Protein AF-A0A0C2N1Z0-F1 (afdb_monomer_lite)

Structure (mmCIF, N/CA/C/O backbone):
data_AF-A0A0C2N1Z0-F1
#
_entry.id   AF-A0A0C2N1Z0-F1
#
loop_
_atom_site.group_PDB
_atom_site.id
_atom_site.type_symbol
_atom_site.label_atom_id
_atom_site.label_alt_id
_atom_site.label_comp_id
_atom_site.label_asym_id
_atom_site.label_entity_id
_atom_site.label_seq_id
_atom_site.pdbx_PDB_ins_code
_atom_site.Cartn_x
_atom_site.Cartn_y
_atom_site.Cartn_z
_atom_site.occupancy
_atom_site.B_iso_or_equiv
_atom_site.auth_seq_id
_atom_site.auth_comp_id
_atom_site.auth_asym_id
_atom_site.auth_atom_id
_atom_site.pdbx_PDB_model_num
ATOM 1 N N . MET A 1 1 ? 34.519 -57.134 24.696 1.00 42.38 1 MET A N 1
ATOM 2 C CA . MET A 1 1 ? 34.947 -55.973 25.503 1.00 42.38 1 MET A CA 1
ATOM 3 C C . MET A 1 1 ? 33.999 -54.829 25.193 1.00 42.38 1 MET A C 1
ATOM 5 O O . MET A 1 1 ? 33.887 -54.460 24.036 1.00 42.38 1 MET A O 1
ATOM 9 N N . LYS A 1 2 ? 33.218 -54.389 26.185 1.00 40.16 2 LYS A N 1
ATOM 10 C CA . LYS A 1 2 ? 32.304 -53.243 26.084 1.00 40.16 2 LYS A CA 1
ATOM 11 C C . LYS A 1 2 ? 33.028 -52.051 26.700 1.00 40.16 2 LYS A C 1
ATOM 13 O O . LYS A 1 2 ? 33.206 -52.032 27.916 1.00 40.16 2 LYS A O 1
ATOM 18 N N . GLU A 1 3 ? 33.475 -51.110 25.879 1.00 39.62 3 GLU A N 1
ATOM 19 C CA . GLU A 1 3 ? 34.015 -49.842 26.366 1.00 39.62 3 GLU A CA 1
ATOM 20 C C . GLU A 1 3 ? 32.860 -48.970 26.865 1.00 39.62 3 GLU A C 1
ATOM 22 O O . GLU A 1 3 ? 31.954 -48.602 26.120 1.00 39.62 3 GLU A O 1
ATOM 27 N N . LYS A 1 4 ? 32.867 -48.701 28.173 1.00 36.97 4 LYS A N 1
ATOM 28 C CA . LYS A 1 4 ? 32.058 -47.664 28.810 1.00 36.97 4 LYS A CA 1
ATOM 29 C C . LYS A 1 4 ? 32.840 -46.358 28.694 1.00 36.97 4 LYS A C 1
ATOM 31 O O . LYS A 1 4 ? 33.820 -46.188 29.414 1.00 36.97 4 LYS A O 1
ATOM 36 N N . SER A 1 5 ? 32.419 -45.443 27.826 1.00 40.19 5 SER A N 1
ATOM 37 C CA . SER A 1 5 ? 32.912 -44.065 27.865 1.00 40.19 5 SER A CA 1
ATOM 38 C C . SER A 1 5 ? 32.027 -43.240 28.802 1.00 40.19 5 SER A C 1
ATOM 40 O O . SER A 1 5 ? 30.880 -42.930 28.475 1.00 40.19 5 SER A O 1
ATOM 42 N N . ASN A 1 6 ? 32.565 -42.913 29.976 1.00 40.19 6 ASN A N 1
ATOM 43 C CA . ASN A 1 6 ? 32.031 -41.891 30.867 1.00 40.19 6 ASN A CA 1
ATOM 44 C C . ASN A 1 6 ? 32.313 -40.517 30.246 1.00 40.19 6 ASN A C 1
ATOM 46 O O . ASN A 1 6 ? 33.465 -40.093 30.213 1.00 40.19 6 ASN A O 1
ATOM 50 N N . TYR A 1 7 ? 31.276 -39.825 29.781 1.00 37.75 7 TYR A N 1
ATOM 51 C CA . TYR A 1 7 ? 31.354 -38.393 29.507 1.00 37.75 7 TYR A CA 1
ATOM 52 C C . TYR A 1 7 ? 30.461 -37.668 30.509 1.00 37.75 7 TYR A C 1
ATOM 54 O O . TYR A 1 7 ? 29.235 -37.745 30.446 1.00 37.75 7 TYR A O 1
ATOM 62 N N . GLU A 1 8 ? 31.107 -37.014 31.472 1.00 39.09 8 GLU A N 1
ATOM 63 C CA . GLU A 1 8 ? 30.485 -36.111 32.434 1.00 39.09 8 GLU A CA 1
ATOM 64 C C . GLU A 1 8 ? 29.878 -34.914 31.691 1.00 39.09 8 GLU A C 1
ATOM 66 O O . GLU A 1 8 ? 30.539 -34.231 30.906 1.00 39.09 8 GLU A O 1
ATOM 71 N N . HIS A 1 9 ? 28.588 -34.677 31.915 1.00 36.38 9 HIS A N 1
ATOM 72 C CA . HIS A 1 9 ? 27.876 -33.534 31.361 1.00 36.38 9 HIS A CA 1
ATOM 73 C C . HIS A 1 9 ? 28.211 -32.302 32.213 1.00 36.38 9 HIS A C 1
ATOM 75 O O . HIS A 1 9 ? 27.648 -32.102 33.289 1.00 36.38 9 HIS A O 1
ATOM 81 N N . ASN A 1 10 ? 29.165 -31.490 31.755 1.00 37.59 10 ASN A N 1
ATOM 82 C CA . ASN A 1 10 ? 29.485 -30.211 32.384 1.00 37.59 10 ASN A CA 1
ATOM 83 C C . ASN A 1 10 ? 28.329 -29.221 32.170 1.00 37.59 10 ASN A C 1
ATOM 85 O O . ASN A 1 10 ? 28.223 -28.583 31.122 1.00 37.59 10 ASN A O 1
ATOM 89 N N . ASN A 1 11 ? 27.468 -29.087 33.181 1.00 33.38 11 ASN A N 1
ATOM 90 C CA . ASN A 1 11 ? 26.485 -28.011 33.284 1.00 33.38 11 ASN A CA 1
ATOM 91 C C . ASN A 1 11 ? 27.213 -26.676 33.493 1.00 33.38 11 ASN A C 1
ATOM 93 O O . ASN A 1 11 ? 27.561 -26.308 34.616 1.00 33.38 11 ASN A O 1
ATOM 97 N N . PHE A 1 12 ? 27.425 -25.927 32.412 1.00 33.94 12 PHE A N 1
ATOM 98 C CA . PHE A 1 12 ? 27.793 -24.518 32.505 1.00 33.94 12 PHE A CA 1
ATOM 99 C C . PHE A 1 12 ? 26.585 -23.708 32.994 1.00 33.94 12 PHE A C 1
ATOM 101 O O . PHE A 1 12 ? 25.788 -23.196 32.209 1.00 33.94 12 PHE A O 1
ATOM 108 N N . ASN A 1 13 ? 26.474 -23.577 34.318 1.00 34.09 13 ASN A N 1
ATOM 109 C CA . ASN A 1 13 ? 25.674 -22.546 34.973 1.00 34.09 13 ASN A CA 1
ATOM 110 C C . ASN A 1 13 ? 26.283 -21.171 34.665 1.00 34.09 13 ASN A C 1
ATOM 112 O O . ASN A 1 13 ? 27.089 -20.639 35.427 1.00 34.09 13 ASN A O 1
ATOM 116 N N . ASN A 1 14 ? 25.884 -20.578 33.541 1.00 33.50 14 ASN A N 1
ATOM 117 C CA . ASN A 1 14 ? 26.067 -19.151 33.318 1.00 33.50 14 ASN A CA 1
ATOM 118 C C . ASN A 1 14 ? 24.997 -18.397 34.112 1.00 33.50 14 ASN A C 1
ATOM 120 O O . ASN A 1 14 ? 23.926 -18.081 33.596 1.00 33.50 14 ASN A O 1
ATOM 124 N N . ASN A 1 15 ? 25.315 -18.085 35.370 1.00 36.56 15 ASN A N 1
ATOM 125 C CA . ASN A 1 15 ? 24.652 -17.019 36.114 1.00 36.56 15 ASN A CA 1
ATOM 126 C C . ASN A 1 15 ? 24.936 -15.692 35.399 1.00 36.56 15 ASN A C 1
ATOM 128 O O . ASN A 1 15 ? 25.886 -14.982 35.721 1.00 36.56 15 ASN A O 1
ATOM 132 N N . LYS A 1 16 ? 24.116 -15.352 34.402 1.00 38.78 16 LYS A N 1
ATOM 133 C CA . LYS A 1 16 ? 23.964 -13.959 33.996 1.00 38.78 16 LYS A CA 1
ATOM 134 C C . LYS A 1 16 ? 23.096 -13.297 35.050 1.00 38.78 16 LYS A C 1
ATOM 136 O O . LYS A 1 16 ? 21.875 -13.404 35.020 1.00 38.78 16 LYS A O 1
ATOM 141 N N . THR A 1 17 ? 23.763 -12.644 35.993 1.00 33.84 17 THR A N 1
ATOM 142 C CA . THR A 1 17 ? 23.189 -11.582 36.809 1.00 33.84 17 THR A CA 1
ATOM 143 C C . THR A 1 17 ? 22.544 -10.590 35.847 1.00 33.84 17 THR A C 1
ATOM 145 O O . THR A 1 17 ? 23.234 -9.841 35.155 1.00 33.84 17 THR A O 1
ATOM 148 N N . TYR A 1 18 ? 21.221 -10.660 35.718 1.00 36.22 18 TYR A N 1
ATOM 149 C CA . TYR A 1 18 ? 20.452 -9.595 35.106 1.00 36.22 18 TYR A CA 1
ATOM 150 C C . TYR A 1 18 ? 20.628 -8.401 36.034 1.00 36.22 18 TYR A C 1
ATOM 152 O O . TYR A 1 18 ? 20.061 -8.376 37.123 1.00 36.22 18 TYR A O 1
ATOM 160 N N . ASN A 1 19 ? 21.483 -7.459 35.641 1.00 35.47 19 ASN A N 1
ATOM 161 C CA . ASN A 1 19 ? 21.429 -6.129 36.217 1.00 35.47 19 ASN A CA 1
ATOM 162 C C . ASN A 1 19 ? 20.004 -5.630 35.973 1.00 35.47 19 ASN A C 1
ATOM 164 O O . ASN A 1 19 ? 19.602 -5.417 34.826 1.00 35.47 19 ASN A O 1
ATOM 168 N N . GLU A 1 20 ? 19.240 -5.523 37.057 1.00 45.19 20 GLU A N 1
ATOM 169 C CA . GLU A 1 20 ? 18.053 -4.689 37.137 1.00 45.19 20 GLU A CA 1
ATOM 170 C C . GLU A 1 20 ? 18.494 -3.248 36.867 1.00 45.19 20 GLU A C 1
ATOM 172 O O . GLU A 1 20 ? 18.741 -2.464 37.780 1.00 45.19 20 GLU A O 1
ATOM 177 N N . ASP A 1 21 ? 18.624 -2.899 35.588 1.00 41.66 21 ASP A N 1
ATOM 178 C CA . ASP A 1 21 ? 18.490 -1.513 35.180 1.00 41.66 21 ASP A CA 1
ATOM 179 C C . ASP A 1 21 ? 17.030 -1.145 35.434 1.00 41.66 21 ASP A C 1
ATOM 181 O O . ASP A 1 21 ? 16.108 -1.510 34.698 1.00 41.66 21 ASP A O 1
ATOM 185 N N . THR A 1 22 ? 16.849 -0.449 36.546 1.00 47.69 22 THR A N 1
ATOM 186 C CA . THR A 1 22 ? 15.661 0.250 37.018 1.00 47.69 22 THR A CA 1
ATOM 187 C C . THR A 1 22 ? 15.097 1.185 35.940 1.00 47.69 22 THR A C 1
ATOM 189 O O . THR A 1 22 ? 15.255 2.401 35.965 1.00 47.69 22 THR A O 1
ATOM 192 N N . ARG A 1 23 ? 14.385 0.600 34.972 1.00 41.47 23 ARG A N 1
ATOM 193 C CA . ARG A 1 23 ? 13.321 1.248 34.181 1.00 41.47 23 ARG A CA 1
ATOM 194 C C . ARG A 1 23 ? 11.928 0.911 34.718 1.00 41.47 23 ARG A C 1
ATOM 196 O O . ARG A 1 23 ? 10.925 1.056 34.024 1.00 41.47 23 ARG A O 1
ATOM 203 N N . THR A 1 24 ? 11.858 0.445 35.953 1.00 48.84 24 THR A N 1
ATOM 204 C CA . THR A 1 24 ? 10.645 0.426 36.760 1.00 48.84 24 THR A CA 1
ATOM 205 C C . THR A 1 24 ? 10.292 1.866 37.142 1.00 48.84 24 THR A C 1
ATOM 207 O O . THR A 1 24 ? 11.182 2.641 37.481 1.00 48.84 24 THR A O 1
ATOM 210 N N . ASN A 1 25 ? 8.999 2.204 37.091 1.00 50.97 25 ASN A N 1
ATOM 211 C CA . ASN A 1 25 ? 8.373 3.453 37.574 1.00 50.97 25 ASN A CA 1
ATOM 212 C C . ASN A 1 25 ? 8.029 4.526 36.519 1.00 50.97 25 ASN A C 1
ATOM 214 O O . ASN A 1 25 ? 8.282 5.702 36.746 1.00 50.97 25 ASN A O 1
ATOM 218 N N . ASN A 1 26 ? 7.416 4.132 35.390 1.00 49.47 26 ASN A N 1
ATOM 219 C CA . ASN A 1 26 ? 6.478 4.993 34.626 1.00 49.47 26 ASN A CA 1
ATOM 220 C C . ASN A 1 26 ? 5.492 4.215 33.712 1.00 49.47 26 ASN A C 1
ATOM 222 O O . ASN A 1 26 ? 4.595 4.819 33.133 1.00 49.47 26 ASN A O 1
ATOM 226 N N . ILE A 1 27 ? 5.619 2.884 33.575 1.00 56.88 27 ILE A N 1
ATOM 227 C CA . ILE A 1 27 ? 4.701 2.028 32.784 1.00 56.88 27 ILE A CA 1
ATOM 228 C C . ILE A 1 27 ? 3.404 1.691 33.561 1.00 56.88 27 ILE A C 1
ATOM 230 O O . ILE A 1 27 ? 2.456 1.156 32.995 1.00 56.88 27 ILE A O 1
ATOM 234 N N . GLU A 1 28 ? 3.321 2.030 34.850 1.00 60.28 28 GLU A N 1
ATOM 235 C CA . GLU A 1 28 ? 2.324 1.490 35.793 1.00 60.28 28 GLU A CA 1
ATOM 236 C C . GLU A 1 28 ? 0.861 1.932 35.579 1.00 60.28 28 GLU A C 1
ATOM 238 O O . GLU A 1 28 ? -0.008 1.433 36.282 1.00 60.28 28 GLU A O 1
ATOM 243 N N . ASN A 1 29 ? 0.545 2.778 34.588 1.00 77.62 29 ASN A N 1
ATOM 244 C CA . ASN A 1 29 ? -0.826 3.269 34.361 1.00 77.62 29 ASN A CA 1
ATOM 245 C C . ASN A 1 29 ? -1.345 3.110 32.914 1.00 77.62 29 ASN A C 1
ATOM 247 O O . ASN A 1 29 ? -2.196 3.889 32.492 1.00 77.62 29 ASN A O 1
ATOM 251 N N . LEU A 1 30 ? -0.852 2.144 32.127 1.00 86.75 30 LEU A N 1
ATOM 252 C CA . LEU A 1 30 ? -1.460 1.845 30.820 1.00 86.75 30 LEU A CA 1
ATOM 253 C C . LEU A 1 30 ? -2.737 1.020 30.994 1.00 86.75 30 LEU A C 1
ATOM 255 O O . LEU A 1 30 ? -2.721 -0.042 31.618 1.00 86.75 30 LEU A O 1
ATOM 259 N N . THR A 1 31 ? -3.835 1.482 30.399 1.00 91.44 31 THR A N 1
ATOM 260 C CA . THR A 1 31 ? -5.063 0.687 30.319 1.00 91.44 31 THR A CA 1
ATOM 261 C C . THR A 1 31 ? -4.897 -0.458 29.319 1.00 91.44 31 THR A C 1
ATOM 263 O O . THR A 1 31 ? -4.025 -0.434 28.447 1.00 91.44 31 THR A O 1
ATOM 266 N N . GLU A 1 32 ? -5.764 -1.469 29.394 1.00 90.50 32 GLU A N 1
ATOM 267 C CA . GLU A 1 32 ? -5.794 -2.539 28.389 1.00 90.50 32 GLU A CA 1
ATOM 268 C C . GLU A 1 32 ? -6.030 -1.982 26.973 1.00 90.50 32 GLU A C 1
ATOM 270 O O . GLU A 1 32 ? -5.436 -2.460 26.005 1.00 90.50 32 GLU A O 1
ATOM 275 N N . GLU A 1 33 ? -6.817 -0.908 26.858 1.00 90.31 33 GLU A N 1
ATOM 276 C CA . GLU A 1 33 ? -7.030 -0.197 25.599 1.00 90.31 33 GLU A CA 1
ATOM 277 C C . GLU A 1 33 ? -5.752 0.469 25.078 1.00 90.31 33 GLU A C 1
ATOM 279 O O . GLU A 1 33 ? -5.478 0.392 23.878 1.00 90.31 33 GLU A O 1
ATOM 284 N N . ASP A 1 34 ? -4.945 1.076 25.953 1.00 93.94 34 ASP A N 1
ATOM 285 C CA . ASP A 1 34 ? -3.670 1.678 25.553 1.00 93.94 34 ASP A CA 1
ATOM 286 C C . ASP A 1 34 ? -2.704 0.613 25.033 1.00 93.94 34 ASP A C 1
ATOM 288 O O . ASP A 1 34 ? -2.081 0.792 23.986 1.00 93.94 34 ASP A O 1
ATOM 292 N N . ILE A 1 35 ? -2.616 -0.530 25.720 1.00 94.19 35 ILE A N 1
ATOM 293 C CA . ILE A 1 35 ? -1.786 -1.665 25.295 1.00 94.19 35 ILE A CA 1
ATOM 294 C C . ILE A 1 35 ? -2.236 -2.166 23.922 1.00 94.19 35 ILE A C 1
ATOM 296 O O . ILE A 1 35 ? -1.415 -2.446 23.045 1.00 94.19 35 ILE A O 1
ATOM 300 N N . GLU A 1 36 ? -3.543 -2.277 23.709 1.00 94.25 36 GLU A N 1
ATOM 301 C CA . GLU A 1 36 ? -4.097 -2.738 22.446 1.00 94.25 36 GLU A CA 1
ATOM 302 C C . GLU A 1 36 ? -3.868 -1.734 21.305 1.00 94.25 36 GLU A C 1
ATOM 304 O O . GLU A 1 36 ? -3.528 -2.126 20.184 1.00 94.25 36 GLU A O 1
ATOM 309 N N . LEU A 1 37 ? -3.996 -0.435 21.584 1.00 95.88 37 LEU A N 1
ATOM 310 C CA . LEU A 1 37 ? -3.704 0.626 20.626 1.00 95.88 37 LEU A CA 1
ATOM 311 C C . LEU A 1 37 ? -2.215 0.661 20.267 1.00 95.88 37 LEU A C 1
ATOM 313 O O . LEU A 1 37 ? -1.880 0.760 19.087 1.00 95.88 37 LEU A O 1
ATOM 317 N N . LEU A 1 38 ? -1.326 0.514 21.251 1.00 97.12 38 LEU A N 1
ATOM 318 C CA . LEU A 1 38 ? 0.118 0.422 21.031 1.00 97.12 38 LEU A CA 1
ATOM 319 C C . LEU A 1 38 ? 0.483 -0.779 20.156 1.00 97.12 38 LEU A C 1
ATOM 321 O O . LEU A 1 38 ? 1.310 -0.646 19.256 1.00 97.12 38 LEU A O 1
ATOM 325 N N . ARG A 1 39 ? -0.170 -1.931 20.352 1.00 96.69 39 ARG A N 1
ATOM 326 C CA . ARG A 1 39 ? 0.006 -3.101 19.475 1.00 96.69 39 ARG A CA 1
ATOM 327 C C . ARG A 1 39 ? -0.411 -2.804 18.037 1.00 96.69 39 ARG A C 1
ATOM 329 O O . ARG A 1 39 ? 0.328 -3.133 17.115 1.00 96.69 39 ARG A O 1
ATOM 336 N N . LEU A 1 40 ? -1.560 -2.156 17.827 1.00 97.81 40 LEU A N 1
ATOM 337 C CA . LEU A 1 40 ? -1.990 -1.758 16.481 1.00 97.81 40 LEU A CA 1
ATOM 338 C C . LEU A 1 40 ? -1.013 -0.770 15.835 1.00 97.81 40 LEU A C 1
ATOM 340 O O . LEU A 1 40 ? -0.717 -0.901 14.650 1.00 97.81 40 LEU A O 1
ATOM 344 N N . LEU A 1 41 ? -0.480 0.179 16.607 1.00 98.31 41 LEU A N 1
ATOM 345 C CA . LEU A 1 41 ? 0.531 1.124 16.130 1.00 98.31 41 LEU A CA 1
ATOM 346 C C . LEU A 1 41 ? 1.846 0.430 15.759 1.00 98.31 41 LEU A C 1
ATOM 348 O O . LEU A 1 41 ? 2.463 0.799 14.762 1.00 98.31 41 LEU A O 1
ATOM 352 N N . ASP A 1 42 ? 2.266 -0.588 16.506 1.00 98.19 42 ASP A N 1
ATOM 353 C CA . ASP A 1 42 ? 3.475 -1.349 16.189 1.00 98.19 42 ASP A CA 1
ATOM 354 C C . ASP A 1 42 ? 3.329 -2.142 14.876 1.00 98.19 42 ASP A C 1
ATOM 356 O O . ASP A 1 42 ? 4.213 -2.104 14.015 1.00 98.19 42 ASP A O 1
ATOM 360 N N . ILE A 1 43 ? 2.162 -2.760 14.657 1.00 98.31 43 ILE A N 1
ATOM 361 C CA . ILE A 1 43 ? 1.819 -3.415 13.384 1.00 98.31 43 ILE A CA 1
ATOM 362 C C . ILE A 1 43 ? 1.750 -2.374 12.254 1.00 98.31 43 ILE A C 1
ATOM 364 O O . ILE A 1 43 ? 2.288 -2.604 11.169 1.00 98.31 43 ILE A O 1
ATOM 368 N N . GLN A 1 44 ? 1.142 -1.207 12.498 1.00 98.25 44 GLN A N 1
ATOM 369 C CA . GLN A 1 44 ? 1.066 -0.126 11.511 1.00 98.25 44 GLN A CA 1
ATOM 370 C C . GLN A 1 44 ? 2.459 0.362 11.105 1.00 98.25 44 GLN A C 1
ATOM 372 O O . GLN A 1 44 ? 2.721 0.537 9.916 1.00 98.25 44 GLN A O 1
ATOM 377 N N . LYS A 1 45 ? 3.364 0.526 12.073 1.00 98.44 45 LYS A N 1
ATOM 378 C CA . LYS A 1 45 ? 4.767 0.868 11.832 1.00 98.44 45 LYS A CA 1
ATOM 379 C C . LYS A 1 45 ? 5.439 -0.182 10.947 1.00 98.44 45 LYS A C 1
ATOM 381 O O . LYS A 1 45 ? 6.086 0.183 9.973 1.00 98.44 45 LYS A O 1
ATOM 386 N N . CYS A 1 46 ? 5.247 -1.473 11.228 1.00 98.31 46 CYS A N 1
ATOM 387 C CA . CYS A 1 46 ? 5.774 -2.548 10.382 1.00 98.31 46 CYS A CA 1
ATOM 388 C C . CYS A 1 46 ? 5.249 -2.451 8.936 1.00 98.31 46 CYS A C 1
ATOM 390 O O . CYS A 1 46 ? 6.035 -2.492 7.989 1.00 98.31 46 CYS A O 1
ATOM 392 N N . ALA A 1 47 ? 3.942 -2.234 8.754 1.00 98.25 47 ALA A N 1
ATOM 393 C CA . ALA A 1 47 ? 3.347 -2.045 7.431 1.00 98.25 47 ALA A CA 1
ATOM 394 C C . ALA A 1 47 ? 3.938 -0.831 6.694 1.00 98.25 47 ALA A C 1
ATOM 396 O O . ALA A 1 47 ? 4.243 -0.919 5.503 1.00 98.25 47 ALA A O 1
ATOM 397 N N . GLN A 1 48 ? 4.149 0.285 7.393 1.00 98.50 48 GLN A N 1
ATOM 398 C CA . GLN A 1 48 ? 4.777 1.484 6.833 1.00 98.50 48 GLN A CA 1
ATOM 399 C C . GLN A 1 48 ? 6.231 1.225 6.427 1.00 98.50 48 GLN A C 1
ATOM 401 O O . GLN A 1 48 ? 6.639 1.629 5.343 1.00 98.50 48 GLN A O 1
ATOM 406 N N . THR A 1 49 ? 6.997 0.487 7.234 1.00 98.69 49 THR A N 1
ATOM 407 C CA . THR A 1 49 ? 8.355 0.059 6.872 1.00 98.69 49 THR A CA 1
ATOM 408 C C . THR A 1 49 ? 8.361 -0.781 5.592 1.00 98.69 49 THR A C 1
ATOM 410 O O . THR A 1 49 ? 9.178 -0.530 4.710 1.00 98.69 49 THR A O 1
ATOM 413 N N . ILE A 1 50 ? 7.425 -1.726 5.438 1.00 98.56 50 ILE A N 1
ATOM 414 C CA . ILE A 1 50 ? 7.274 -2.505 4.196 1.00 98.56 50 ILE A CA 1
ATOM 415 C C . ILE A 1 50 ? 6.969 -1.584 3.004 1.00 98.56 50 ILE A C 1
ATOM 417 O O . ILE A 1 50 ? 7.542 -1.777 1.934 1.00 98.56 50 ILE A O 1
ATOM 421 N N . SER A 1 51 ? 6.113 -0.571 3.185 1.00 98.12 51 SER A N 1
ATOM 422 C CA . SER A 1 51 ? 5.812 0.410 2.130 1.00 98.12 51 SER A CA 1
ATOM 423 C C . SER A 1 51 ? 7.056 1.189 1.705 1.00 98.12 51 SER A C 1
ATOM 425 O O . SER A 1 51 ? 7.288 1.349 0.516 1.00 98.12 51 SER A O 1
ATOM 427 N N . ILE A 1 52 ? 7.896 1.610 2.654 1.00 98.62 52 ILE A N 1
ATOM 428 C CA . ILE A 1 52 ? 9.148 2.315 2.345 1.00 98.62 52 ILE A CA 1
ATOM 429 C C . ILE A 1 52 ? 10.080 1.425 1.512 1.00 98.62 52 ILE A C 1
ATOM 431 O O . ILE A 1 52 ? 10.668 1.886 0.537 1.00 98.62 52 ILE A O 1
ATOM 435 N N . TYR A 1 53 ? 10.197 0.136 1.847 1.00 98.50 53 TYR A N 1
ATOM 436 C CA . TYR A 1 53 ? 10.965 -0.804 1.025 1.00 98.50 53 TYR A CA 1
ATOM 437 C C . TYR A 1 53 ? 10.361 -0.994 -0.371 1.00 98.50 53 TYR A C 1
ATOM 439 O O . TYR A 1 53 ? 11.109 -1.113 -1.342 1.00 98.50 53 TYR A O 1
ATOM 447 N N . ALA A 1 54 ? 9.031 -0.995 -0.489 1.00 98.00 54 ALA A N 1
ATOM 448 C CA . ALA A 1 54 ? 8.359 -1.019 -1.783 1.00 98.00 54 ALA A CA 1
ATOM 449 C C . ALA A 1 54 ? 8.735 0.208 -2.632 1.00 98.00 54 ALA A C 1
ATOM 451 O O . ALA A 1 54 ? 9.100 0.052 -3.797 1.00 98.00 54 ALA A O 1
ATOM 452 N N . ASP A 1 55 ? 8.727 1.404 -2.042 1.00 97.56 55 ASP A N 1
ATOM 453 C CA . ASP A 1 55 ? 9.080 2.649 -2.734 1.00 97.56 55 ASP A CA 1
ATOM 454 C C . ASP A 1 55 ? 10.555 2.660 -3.170 1.00 97.56 55 ASP A C 1
ATOM 456 O O . ASP A 1 55 ? 10.881 3.069 -4.285 1.00 97.56 55 ASP A O 1
ATOM 460 N N . ILE A 1 56 ? 11.459 2.134 -2.334 1.00 98.44 56 ILE A N 1
ATOM 461 C CA . ILE A 1 56 ? 12.879 1.971 -2.686 1.00 98.44 56 ILE A CA 1
ATOM 462 C C . ILE A 1 56 ? 13.040 1.050 -3.905 1.00 98.44 56 ILE A C 1
ATOM 464 O O . ILE A 1 56 ? 13.828 1.350 -4.800 1.00 98.44 56 ILE A O 1
ATOM 468 N N . LEU A 1 57 ? 12.290 -0.052 -3.981 1.00 97.94 57 LEU A N 1
ATOM 469 C CA . LEU A 1 57 ? 12.330 -0.955 -5.135 1.00 97.94 57 LEU A CA 1
ATOM 470 C C . LEU A 1 57 ? 11.764 -0.303 -6.406 1.00 97.94 57 LEU A C 1
ATOM 472 O O . LEU A 1 57 ? 12.341 -0.470 -7.478 1.00 97.94 57 LEU A O 1
ATOM 476 N N . ALA A 1 58 ? 10.689 0.485 -6.304 1.00 97.00 58 ALA A N 1
ATOM 477 C CA . ALA A 1 58 ? 10.173 1.258 -7.440 1.00 97.00 58 ALA A CA 1
ATOM 478 C C . ALA A 1 58 ? 11.206 2.284 -7.940 1.00 97.00 58 ALA A C 1
ATOM 480 O O . ALA A 1 58 ? 11.417 2.451 -9.145 1.00 97.00 58 ALA A O 1
ATOM 481 N N . TYR A 1 59 ? 11.921 2.925 -7.014 1.00 97.31 59 TYR A N 1
ATOM 482 C CA . TYR A 1 59 ? 13.022 3.821 -7.350 1.00 97.31 59 TYR A CA 1
ATOM 483 C C . TYR A 1 59 ? 14.173 3.090 -8.062 1.00 97.31 59 TYR A C 1
ATOM 485 O O . TYR A 1 59 ? 14.646 3.565 -9.094 1.00 97.31 59 TYR A O 1
ATOM 493 N N . ILE A 1 60 ? 14.581 1.910 -7.581 1.00 96.88 60 ILE A N 1
ATOM 494 C CA . ILE A 1 60 ? 15.600 1.077 -8.246 1.00 96.88 60 ILE A CA 1
ATOM 495 C C . ILE A 1 60 ? 15.149 0.696 -9.659 1.00 96.88 60 ILE A C 1
ATOM 497 O O . ILE A 1 60 ? 15.908 0.877 -10.606 1.00 96.88 60 ILE A O 1
ATOM 501 N N . SER A 1 61 ? 13.896 0.261 -9.822 1.00 95.75 61 SER A N 1
ATOM 502 C CA . SER A 1 61 ? 13.307 -0.021 -11.137 1.00 95.75 61 SER A CA 1
ATOM 503 C C . SER A 1 61 ? 13.414 1.164 -12.095 1.00 95.75 61 SER A C 1
ATOM 505 O O . SER A 1 61 ? 13.757 1.001 -13.266 1.00 95.75 61 SER A O 1
ATOM 507 N N . THR A 1 62 ? 13.194 2.378 -11.590 1.00 95.69 62 THR A N 1
ATOM 508 C CA . THR A 1 62 ? 13.344 3.604 -12.379 1.00 95.69 62 THR A CA 1
ATOM 509 C C . THR A 1 62 ? 14.794 3.811 -12.825 1.00 95.69 62 THR A C 1
ATOM 511 O O . THR A 1 62 ? 15.034 4.122 -13.993 1.00 95.69 62 THR A O 1
ATOM 514 N N . LEU A 1 63 ? 15.769 3.616 -11.930 1.00 95.12 63 LEU A N 1
ATOM 515 C CA . LEU A 1 63 ? 17.194 3.731 -12.262 1.00 95.12 63 LEU A CA 1
ATOM 516 C C . LEU A 1 63 ? 17.617 2.699 -13.315 1.00 95.12 63 LEU A C 1
ATOM 518 O O . LEU A 1 63 ? 18.235 3.059 -14.318 1.00 95.12 63 LEU A O 1
ATOM 522 N N . GLU A 1 64 ? 17.224 1.440 -13.127 1.00 93.50 64 GLU A N 1
ATOM 523 C CA . GLU A 1 64 ? 17.479 0.362 -14.087 1.00 93.50 64 GLU A CA 1
ATOM 524 C C . GLU A 1 64 ? 16.792 0.636 -15.432 1.00 93.50 64 GLU A C 1
ATOM 526 O O . GLU A 1 64 ? 17.352 0.373 -16.494 1.00 93.50 64 GLU A O 1
ATOM 531 N N . GLY A 1 65 ? 15.604 1.243 -15.415 1.00 92.81 65 GLY A N 1
ATOM 532 C CA . GLY A 1 65 ? 14.882 1.634 -16.620 1.00 92.81 65 GLY A CA 1
ATOM 533 C C . GLY A 1 65 ? 15.586 2.736 -17.408 1.00 92.81 65 GLY A C 1
ATOM 534 O O . GLY A 1 65 ? 15.621 2.701 -18.641 1.00 92.81 65 GLY A O 1
ATOM 535 N N . ILE A 1 66 ? 16.196 3.694 -16.710 1.00 92.44 66 ILE A N 1
ATOM 536 C CA . ILE A 1 66 ? 17.045 4.725 -17.317 1.00 92.44 66 ILE A CA 1
ATOM 537 C C . ILE A 1 66 ? 18.280 4.082 -17.965 1.00 92.44 66 ILE A C 1
ATOM 539 O O . ILE A 1 66 ? 18.615 4.402 -19.110 1.00 92.44 66 ILE A O 1
ATOM 543 N N . GLU A 1 67 ? 18.943 3.154 -17.272 1.00 90.25 67 GLU A N 1
ATOM 544 C CA . GLU A 1 67 ? 20.104 2.435 -17.804 1.00 90.25 67 GLU A CA 1
ATOM 545 C C . GLU A 1 67 ? 19.748 1.598 -19.040 1.00 90.25 67 GLU A C 1
ATOM 547 O O . GLU A 1 67 ? 20.434 1.681 -20.066 1.00 90.25 67 GLU A O 1
ATOM 552 N N . LEU A 1 68 ? 18.618 0.886 -18.989 1.00 90.19 68 LEU A N 1
ATOM 553 C CA . LEU A 1 68 ? 18.057 0.145 -20.114 1.00 90.19 68 LEU A CA 1
ATOM 554 C C . LEU A 1 68 ? 17.885 1.044 -21.345 1.00 90.19 68 LEU A C 1
ATOM 556 O O . LEU A 1 68 ? 18.253 0.650 -22.452 1.00 90.19 68 LEU A O 1
ATOM 560 N N . ILE A 1 69 ? 17.377 2.269 -21.179 1.00 90.12 69 ILE A N 1
ATOM 561 C CA . ILE A 1 69 ? 17.234 3.223 -22.289 1.00 90.12 69 ILE A CA 1
ATOM 562 C C . ILE A 1 69 ? 18.601 3.648 -22.835 1.00 90.12 69 ILE A C 1
ATOM 564 O O . ILE A 1 69 ? 18.805 3.593 -24.050 1.00 90.12 69 ILE A O 1
ATOM 568 N N . TYR A 1 70 ? 19.541 4.051 -21.974 1.00 90.00 70 TYR A N 1
ATOM 569 C CA . TYR A 1 70 ? 20.869 4.491 -22.416 1.00 90.00 70 TYR A CA 1
ATOM 570 C C . TYR A 1 70 ? 21.644 3.394 -23.148 1.00 90.00 70 TYR A C 1
ATOM 572 O O . TYR A 1 70 ? 22.376 3.690 -24.096 1.00 90.00 70 TYR A O 1
ATOM 580 N N . SER A 1 71 ? 21.468 2.135 -22.747 1.00 86.81 71 SER A N 1
ATOM 581 C CA . SER A 1 71 ? 22.148 0.988 -23.354 1.00 86.81 71 SER A CA 1
ATOM 582 C C . SER A 1 71 ? 21.876 0.838 -24.852 1.00 86.81 71 SER A C 1
ATOM 584 O O . SER A 1 71 ? 22.757 0.419 -25.599 1.00 86.81 71 SER A O 1
ATOM 586 N N . LYS A 1 72 ? 20.697 1.268 -25.325 1.00 86.44 72 LYS A N 1
ATOM 587 C CA . LYS A 1 72 ? 20.291 1.184 -26.738 1.00 86.44 72 LYS A CA 1
ATOM 588 C C . LYS A 1 72 ? 21.183 2.002 -27.671 1.00 86.44 72 LYS A C 1
ATOM 590 O O . LYS A 1 72 ? 21.179 1.765 -28.876 1.00 86.44 72 LYS A O 1
ATOM 595 N N . TYR A 1 73 ? 21.936 2.955 -27.124 1.00 87.38 73 TYR A N 1
ATOM 596 C CA . TYR A 1 73 ? 22.790 3.874 -27.873 1.00 87.38 73 TYR A CA 1
ATOM 597 C C . TYR A 1 73 ? 24.290 3.610 -27.679 1.00 87.38 73 TYR A C 1
ATOM 599 O O . TYR A 1 73 ? 25.107 4.264 -28.327 1.00 87.38 73 TYR A O 1
ATOM 607 N N . ARG A 1 74 ? 24.674 2.656 -26.820 1.00 84.12 74 ARG A N 1
ATOM 608 C CA . ARG A 1 74 ? 26.080 2.291 -26.586 1.00 84.12 74 ARG A CA 1
ATOM 609 C C . ARG A 1 74 ? 26.441 1.053 -27.407 1.00 84.12 74 ARG A C 1
ATOM 611 O O . ARG A 1 74 ? 25.716 0.064 -27.401 1.00 84.12 74 ARG A O 1
ATOM 618 N N . LYS A 1 75 ? 27.547 1.119 -28.153 1.00 73.06 75 LYS A N 1
ATOM 619 C CA . LYS A 1 75 ? 27.965 0.062 -29.101 1.00 73.06 75 LYS A CA 1
ATOM 620 C C . LYS A 1 75 ? 28.818 -1.038 -28.455 1.00 73.06 75 LYS A C 1
ATOM 622 O O . LYS A 1 75 ? 29.052 -2.064 -29.080 1.00 73.06 75 LYS A O 1
ATOM 627 N N . ASP A 1 76 ? 29.276 -0.806 -27.234 1.00 72.81 76 ASP A N 1
ATOM 628 C CA . ASP A 1 76 ? 30.259 -1.581 -26.474 1.00 72.81 76 ASP A CA 1
ATOM 629 C C . ASP A 1 76 ? 29.657 -2.337 -25.275 1.00 72.81 76 ASP A C 1
ATOM 631 O O . ASP A 1 76 ? 30.371 -3.028 -24.551 1.00 72.81 76 ASP A O 1
ATOM 635 N N . LEU A 1 77 ? 28.342 -2.235 -25.059 1.00 72.50 77 LEU A N 1
ATOM 636 C CA . LEU A 1 77 ? 27.662 -2.869 -23.931 1.00 72.50 77 LEU A CA 1
ATOM 637 C C . LEU A 1 77 ? 27.257 -4.309 -24.244 1.00 72.50 77 LEU A C 1
ATOM 639 O O . LEU A 1 77 ? 26.542 -4.579 -25.212 1.00 72.50 77 LEU A O 1
ATOM 643 N N . ASN A 1 78 ? 27.664 -5.228 -23.367 1.00 73.50 78 ASN A N 1
ATOM 644 C CA . ASN A 1 78 ? 27.136 -6.583 -23.377 1.00 73.50 78 ASN A CA 1
ATOM 645 C C . ASN A 1 78 ? 25.676 -6.561 -22.898 1.00 73.50 78 ASN A C 1
ATOM 647 O O . ASN A 1 78 ? 25.405 -6.239 -21.741 1.00 73.50 78 ASN A O 1
ATOM 651 N N . LYS A 1 79 ? 24.745 -6.915 -23.791 1.00 69.94 79 LYS A N 1
ATOM 652 C CA . LYS A 1 79 ? 23.304 -6.955 -23.501 1.00 69.94 79 LYS A CA 1
ATOM 653 C C . LYS A 1 79 ? 22.942 -7.972 -22.417 1.00 69.94 79 LYS A C 1
ATOM 655 O O . LYS A 1 79 ? 21.931 -7.782 -21.752 1.00 69.94 79 LYS A O 1
ATOM 660 N N . ASP A 1 80 ? 23.776 -8.987 -22.202 1.00 70.69 80 ASP A N 1
ATOM 661 C CA . ASP A 1 80 ? 23.538 -10.019 -21.186 1.00 70.69 80 ASP A CA 1
ATOM 662 C C . ASP A 1 80 ? 23.753 -9.510 -19.749 1.00 70.69 80 ASP A C 1
ATOM 664 O O . ASP A 1 80 ? 23.275 -10.125 -18.801 1.00 70.69 80 ASP A O 1
ATOM 668 N N . ASN A 1 81 ? 24.433 -8.369 -19.577 1.00 76.31 81 ASN A N 1
ATOM 669 C CA . ASN A 1 81 ? 24.684 -7.752 -18.269 1.00 76.31 81 ASN A CA 1
ATOM 670 C C . ASN A 1 81 ? 23.693 -6.630 -17.930 1.00 76.31 81 ASN A C 1
ATOM 672 O O . ASN A 1 81 ? 23.889 -5.915 -16.948 1.00 76.31 81 ASN A O 1
ATOM 676 N N . LEU A 1 82 ? 22.669 -6.423 -18.759 1.00 81.50 82 LEU A N 1
ATOM 677 C CA . LEU A 1 82 ? 21.743 -5.318 -18.578 1.00 81.50 82 LEU A CA 1
ATOM 678 C C . LEU A 1 82 ? 20.738 -5.628 -17.457 1.00 81.50 82 LEU A C 1
ATOM 680 O O . LEU A 1 82 ? 20.128 -6.702 -17.484 1.00 81.50 82 LEU A O 1
ATOM 684 N N . PRO A 1 83 ? 20.531 -4.720 -16.485 1.00 82.62 83 PRO A N 1
ATOM 685 C CA . PRO A 1 83 ? 19.520 -4.933 -15.460 1.00 82.62 83 PRO A CA 1
ATOM 686 C C . PRO A 1 83 ? 18.118 -5.005 -16.077 1.00 82.62 83 PRO A C 1
ATOM 688 O O . PRO A 1 83 ? 17.827 -4.368 -17.093 1.00 82.62 83 PRO A O 1
ATOM 691 N N . ASN A 1 84 ? 17.243 -5.794 -15.449 1.00 89.75 84 ASN A N 1
ATOM 692 C CA . ASN A 1 84 ? 15.846 -5.905 -15.847 1.00 89.75 84 ASN A CA 1
ATOM 693 C C . ASN A 1 84 ? 14.974 -5.087 -14.879 1.00 89.75 84 ASN A C 1
ATOM 695 O O . ASN A 1 84 ? 14.613 -5.623 -13.824 1.00 89.75 84 ASN A O 1
ATOM 699 N N . PRO A 1 85 ? 14.559 -3.863 -15.264 1.00 92.31 85 PRO A N 1
ATOM 700 C CA . PRO A 1 85 ? 13.811 -2.966 -14.384 1.00 92.31 85 PRO A CA 1
ATOM 701 C C . PRO A 1 85 ? 12.457 -3.530 -13.947 1.00 92.31 85 PRO A C 1
ATOM 703 O O . PRO A 1 85 ? 11.913 -3.115 -12.922 1.00 92.31 85 PRO A O 1
ATOM 706 N N . ASP A 1 86 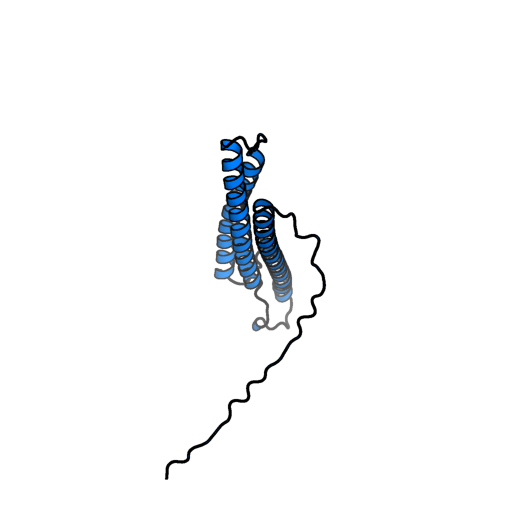? 11.899 -4.494 -14.678 1.0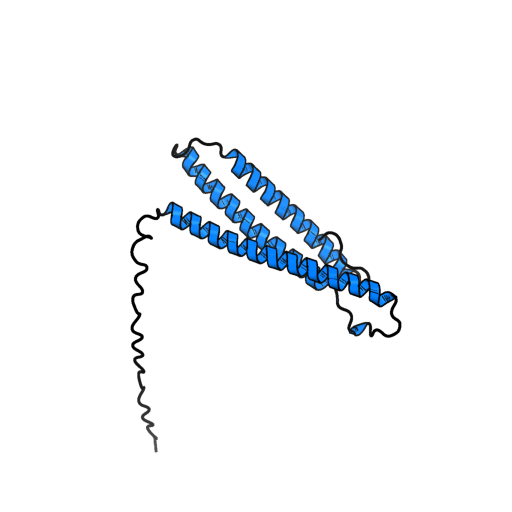0 92.88 86 ASP A N 1
ATOM 707 C CA . ASP A 1 86 ? 10.590 -5.061 -14.369 1.00 92.88 86 ASP A CA 1
ATOM 708 C C . ASP A 1 86 ? 10.622 -5.945 -13.108 1.00 92.88 86 ASP A C 1
ATOM 710 O O . ASP A 1 86 ? 9.592 -6.127 -12.453 1.00 92.88 86 ASP A O 1
ATOM 714 N N . ILE A 1 87 ? 11.792 -6.489 -12.739 1.00 93.31 87 ILE A N 1
ATOM 715 C CA . ILE A 1 87 ? 11.968 -7.307 -11.529 1.00 93.31 87 ILE A CA 1
ATOM 716 C C . ILE A 1 87 ? 11.728 -6.470 -10.262 1.00 93.31 87 ILE A C 1
ATOM 718 O O . ILE A 1 87 ? 10.805 -6.808 -9.509 1.00 93.31 87 ILE A O 1
ATOM 722 N N . PRO A 1 88 ? 12.486 -5.386 -10.001 1.00 95.81 88 PRO A N 1
ATOM 723 C CA . PRO A 1 88 ? 12.242 -4.548 -8.833 1.00 95.81 88 PRO A CA 1
ATOM 724 C C . PRO A 1 88 ? 10.868 -3.860 -8.881 1.00 95.81 88 PRO A C 1
ATOM 726 O O . PRO A 1 88 ? 10.241 -3.724 -7.830 1.00 95.81 88 PRO A O 1
ATOM 729 N N . ALA A 1 89 ? 10.320 -3.535 -10.064 1.00 95.69 89 ALA A N 1
ATOM 730 C CA . ALA A 1 89 ? 8.939 -3.041 -10.175 1.00 95.69 89 ALA A CA 1
ATOM 731 C C . ALA A 1 89 ? 7.926 -4.058 -9.632 1.00 95.69 89 ALA A C 1
ATOM 733 O O . ALA A 1 89 ? 7.048 -3.728 -8.834 1.00 95.69 89 ALA A O 1
ATOM 734 N N . LEU A 1 90 ? 8.044 -5.322 -10.046 1.00 95.38 90 LEU A N 1
ATOM 735 C CA . LEU A 1 90 ? 7.123 -6.368 -9.617 1.00 95.38 90 LEU A CA 1
ATOM 736 C C . LEU A 1 90 ? 7.241 -6.642 -8.112 1.00 95.38 90 LEU A C 1
ATOM 738 O O . LEU A 1 90 ? 6.225 -6.825 -7.439 1.00 95.38 90 LEU A O 1
ATOM 742 N N . GLN A 1 91 ? 8.464 -6.645 -7.577 1.00 96.56 91 GLN A N 1
ATOM 743 C CA . GLN A 1 91 ? 8.709 -6.788 -6.140 1.00 96.56 91 GLN A CA 1
ATOM 744 C C . GLN A 1 91 ? 8.113 -5.622 -5.341 1.00 96.56 91 GLN A C 1
ATOM 746 O O . GLN A 1 91 ? 7.448 -5.864 -4.332 1.00 96.56 91 GLN A O 1
ATOM 751 N N . SER A 1 92 ? 8.282 -4.385 -5.821 1.00 97.69 92 SER A N 1
ATOM 752 C CA . SER A 1 92 ? 7.673 -3.190 -5.229 1.00 97.69 92 SER A CA 1
ATOM 753 C C . SER A 1 92 ? 6.158 -3.346 -5.093 1.00 97.69 92 SER A C 1
ATOM 755 O O . SER A 1 92 ? 5.619 -3.247 -3.990 1.00 97.69 92 SER A O 1
ATOM 757 N N . VAL A 1 93 ? 5.465 -3.714 -6.176 1.00 97.19 93 VAL A N 1
ATOM 758 C CA . VAL A 1 93 ? 4.002 -3.862 -6.147 1.00 97.19 93 VAL A CA 1
ATOM 759 C C . VAL A 1 93 ? 3.549 -4.965 -5.190 1.00 97.19 93 VAL A C 1
ATOM 761 O O . VAL A 1 93 ? 2.541 -4.800 -4.497 1.00 97.19 93 VAL A O 1
ATOM 764 N N . TYR A 1 94 ? 4.279 -6.082 -5.104 1.00 97.75 94 TYR A N 1
ATOM 765 C CA . TYR A 1 94 ? 3.963 -7.129 -4.129 1.00 97.75 94 TYR A CA 1
ATOM 766 C C . TYR A 1 94 ? 4.064 -6.625 -2.687 1.00 97.75 94 TYR A C 1
ATOM 768 O O . TYR A 1 94 ? 3.132 -6.836 -1.907 1.00 97.75 94 TYR A O 1
ATOM 776 N N . LEU A 1 95 ? 5.151 -5.933 -2.336 1.00 98.06 95 LEU A N 1
ATOM 777 C CA . LEU A 1 95 ? 5.309 -5.352 -1.001 1.00 98.06 95 LEU A CA 1
ATOM 778 C C . LEU A 1 95 ? 4.252 -4.276 -0.721 1.00 98.06 95 LEU A C 1
ATOM 780 O O . LEU A 1 95 ? 3.673 -4.258 0.366 1.00 98.06 95 LEU A O 1
ATOM 784 N N . GLY A 1 96 ? 3.933 -3.441 -1.713 1.00 97.06 96 GLY A N 1
ATOM 785 C CA . GLY A 1 96 ? 2.885 -2.426 -1.620 1.00 97.06 96 GLY A CA 1
ATOM 786 C C . GLY A 1 96 ? 1.509 -3.022 -1.308 1.00 97.06 96 GLY A C 1
ATOM 787 O O . GLY A 1 96 ? 0.807 -2.519 -0.431 1.00 97.06 96 GLY A O 1
ATOM 788 N N . ILE A 1 97 ? 1.138 -4.139 -1.948 1.00 97.62 97 ILE A N 1
ATOM 789 C CA . ILE A 1 97 ? -0.116 -4.857 -1.657 1.00 97.62 97 ILE A CA 1
ATOM 790 C C . ILE A 1 97 ? -0.121 -5.424 -0.238 1.00 97.62 97 ILE A C 1
ATOM 792 O O . ILE A 1 97 ? -1.132 -5.305 0.459 1.00 97.62 97 ILE A O 1
ATOM 796 N N . ILE A 1 98 ? 0.985 -6.031 0.202 1.00 98.00 98 ILE A N 1
ATOM 797 C CA . ILE A 1 98 ? 1.102 -6.592 1.555 1.00 98.00 98 ILE A CA 1
ATOM 798 C C . ILE A 1 98 ? 0.921 -5.483 2.594 1.00 98.00 98 ILE A C 1
ATOM 800 O O . ILE A 1 98 ? 0.052 -5.588 3.459 1.00 98.00 98 ILE A O 1
ATOM 804 N N . SER A 1 99 ? 1.682 -4.392 2.465 1.00 97.94 99 SER A N 1
ATOM 805 C CA . SER A 1 99 ? 1.582 -3.227 3.348 1.00 97.94 99 SER A CA 1
ATOM 806 C C . SER A 1 99 ? 0.157 -2.669 3.383 1.00 97.94 99 SER A C 1
ATOM 808 O O . SER A 1 99 ? -0.432 -2.525 4.457 1.00 97.94 99 SER A O 1
ATOM 810 N N . ARG A 1 100 ? -0.452 -2.450 2.209 1.00 96.44 100 ARG A N 1
ATOM 811 C CA . ARG A 1 100 ? -1.813 -1.911 2.101 1.00 96.44 100 ARG A CA 1
ATOM 812 C C . ARG A 1 100 ? -2.855 -2.823 2.740 1.00 96.44 100 ARG A C 1
ATOM 814 O O . ARG A 1 100 ? -3.791 -2.323 3.361 1.00 96.44 100 ARG A O 1
ATOM 821 N N . SER A 1 101 ? -2.695 -4.139 2.612 1.00 98.12 101 SER A N 1
ATOM 822 C CA . SER A 1 101 ? -3.599 -5.122 3.221 1.00 98.12 101 SER A CA 1
ATOM 823 C C . SER A 1 101 ? -3.545 -5.039 4.745 1.00 98.12 101 SER A C 1
ATOM 825 O O . SER A 1 101 ? -4.588 -4.964 5.388 1.00 98.12 101 SER A O 1
ATOM 827 N N . ILE A 1 102 ? -2.339 -4.945 5.315 1.00 98.31 102 ILE A N 1
ATOM 828 C CA . ILE A 1 102 ? -2.148 -4.786 6.762 1.00 98.31 102 ILE A CA 1
ATOM 829 C C . ILE A 1 102 ? -2.762 -3.464 7.249 1.00 98.31 102 ILE A C 1
ATOM 831 O O . ILE A 1 102 ? -3.532 -3.461 8.206 1.00 98.31 102 ILE A O 1
ATOM 835 N N . THR A 1 103 ? -2.485 -2.339 6.579 1.00 97.44 103 THR A N 1
ATOM 836 C CA . THR A 1 103 ? -3.072 -1.034 6.944 1.00 97.44 103 THR A CA 1
ATOM 837 C C . THR A 1 103 ? -4.599 -1.037 6.852 1.00 97.44 103 THR A C 1
ATOM 839 O O . THR A 1 103 ? -5.269 -0.453 7.705 1.00 97.44 103 THR A O 1
ATOM 842 N N . THR A 1 104 ? -5.155 -1.720 5.849 1.00 97.94 104 THR A N 1
ATOM 843 C CA . THR A 1 104 ? -6.607 -1.862 5.685 1.00 97.94 104 THR A CA 1
ATOM 844 C C . THR A 1 104 ? -7.221 -2.607 6.866 1.00 97.94 104 THR A C 1
ATOM 846 O O . THR A 1 104 ? -8.185 -2.120 7.454 1.00 97.94 104 THR A O 1
ATOM 849 N N . GLU A 1 105 ? -6.628 -3.736 7.258 1.00 98.00 105 GLU A N 1
ATOM 850 C CA . GLU A 1 105 ? -7.088 -4.529 8.400 1.00 98.00 105 GLU A CA 1
ATOM 851 C C . GLU A 1 105 ? -7.053 -3.720 9.705 1.00 98.00 105 GLU A C 1
ATOM 853 O O . GLU A 1 105 ? -8.029 -3.702 10.453 1.00 98.00 105 GLU A O 1
ATOM 858 N N . ILE A 1 106 ? -5.980 -2.958 9.949 1.00 98.19 106 ILE A N 1
ATOM 859 C CA . ILE A 1 106 ? -5.877 -2.068 11.119 1.00 98.19 106 ILE A CA 1
ATOM 860 C C . ILE A 1 106 ? -7.026 -1.048 11.145 1.00 98.19 106 ILE A C 1
ATOM 862 O O . ILE A 1 106 ? -7.628 -0.826 12.200 1.00 98.19 106 ILE A O 1
ATOM 866 N N . GLY A 1 107 ? -7.365 -0.457 9.993 1.00 97.81 107 GLY A N 1
ATOM 867 C CA . GLY A 1 107 ? -8.487 0.475 9.864 1.00 97.81 107 GLY A CA 1
ATOM 868 C C . GLY A 1 107 ? -9.836 -0.159 10.224 1.00 97.81 107 GLY A C 1
ATOM 869 O O . GLY A 1 107 ? -10.629 0.429 10.970 1.00 97.81 107 GLY A O 1
ATOM 870 N N . PHE A 1 108 ? -10.083 -1.392 9.775 1.00 98.31 108 PHE A N 1
ATOM 871 C CA . PHE A 1 108 ? -11.293 -2.137 10.129 1.00 98.31 108 PHE A CA 1
ATOM 872 C C . PHE A 1 108 ? -11.327 -2.532 11.608 1.00 98.31 108 PHE A C 1
ATOM 874 O O . PHE A 1 108 ? -12.353 -2.328 12.262 1.00 98.31 108 PHE A O 1
ATOM 881 N N . ILE A 1 109 ? -10.216 -3.015 12.174 1.00 98.19 109 ILE A N 1
ATOM 882 C CA . ILE A 1 109 ? -10.119 -3.335 13.606 1.00 98.19 109 ILE A CA 1
ATOM 883 C C . ILE A 1 109 ? -10.424 -2.093 14.451 1.00 98.19 109 ILE A C 1
ATOM 885 O O . ILE A 1 109 ? -11.220 -2.166 15.393 1.00 98.19 109 ILE A O 1
ATOM 889 N N . LYS A 1 110 ? -9.831 -0.938 14.115 1.00 97.12 110 LYS A N 1
ATOM 890 C CA . LYS A 1 110 ? -10.079 0.316 14.839 1.00 97.12 110 LYS A CA 1
ATOM 891 C C . LYS A 1 110 ? -11.544 0.733 14.738 1.00 97.12 110 LYS A C 1
ATOM 893 O O . LYS A 1 110 ? -12.148 1.035 15.767 1.00 97.12 110 LYS A O 1
ATOM 898 N N . TYR A 1 111 ? -12.124 0.706 13.537 1.00 98.06 111 TYR A N 1
ATOM 899 C CA . TYR A 1 111 ? -13.534 1.037 13.334 1.00 98.06 111 TYR A CA 1
ATOM 900 C C . TYR A 1 111 ? -14.461 0.134 14.153 1.00 98.06 111 TYR A C 1
ATOM 902 O O . TYR A 1 111 ? -15.315 0.643 14.872 1.00 98.06 111 TYR A O 1
ATOM 910 N N . ASN A 1 112 ? -14.260 -1.184 14.112 1.00 97.62 112 ASN A N 1
ATOM 911 C CA . ASN A 1 112 ? -15.109 -2.146 14.817 1.00 97.62 112 ASN A CA 1
ATOM 912 C C . ASN A 1 112 ? -15.107 -1.926 16.335 1.00 97.62 112 ASN A C 1
ATOM 914 O O . ASN A 1 112 ? -16.148 -2.047 16.981 1.00 97.62 112 ASN A O 1
ATOM 918 N N . LYS A 1 113 ? -13.958 -1.568 16.916 1.00 96.19 113 LYS A N 1
ATOM 919 C CA . LYS A 1 113 ? -13.868 -1.226 18.343 1.00 96.19 113 LYS A CA 1
ATOM 920 C C . LYS A 1 113 ? -14.612 0.059 18.668 1.00 96.19 113 LYS A C 1
ATOM 922 O O . LYS A 1 113 ? -15.407 0.082 19.601 1.00 96.19 113 LYS A O 1
ATOM 927 N N . LEU A 1 114 ? -14.382 1.113 17.884 1.00 96.81 114 LEU A N 1
ATOM 928 C CA . LEU A 1 114 ? -15.073 2.385 18.080 1.00 96.81 114 LEU A CA 1
ATOM 929 C C . LEU A 1 114 ? -16.586 2.239 17.898 1.00 96.81 114 LEU A C 1
ATOM 931 O O . LEU A 1 114 ? -17.348 2.821 18.659 1.00 96.81 114 LEU A O 1
ATOM 935 N N . TYR A 1 115 ? -17.023 1.419 16.944 1.00 97.81 115 TYR A N 1
ATOM 936 C CA . TYR A 1 115 ? -18.431 1.117 16.729 1.00 97.81 115 TYR A CA 1
ATOM 937 C C . TYR A 1 115 ? -19.081 0.503 17.971 1.00 97.81 115 TYR A C 1
ATOM 939 O O . TYR A 1 115 ? -20.107 1.009 18.415 1.00 97.81 115 TYR A O 1
ATOM 947 N N . LYS A 1 116 ? -18.445 -0.500 18.594 1.00 97.31 116 LYS A N 1
ATOM 948 C CA . LYS A 1 116 ? -18.935 -1.097 19.850 1.00 97.31 116 LYS A CA 1
ATOM 949 C C . LYS A 1 116 ? -19.060 -0.064 20.974 1.00 97.31 116 LYS A C 1
ATOM 951 O O . LYS A 1 116 ? -20.090 0.002 21.638 1.00 97.31 116 LYS A O 1
ATOM 956 N N . LYS A 1 117 ? -18.043 0.784 21.150 1.00 96.56 117 LYS 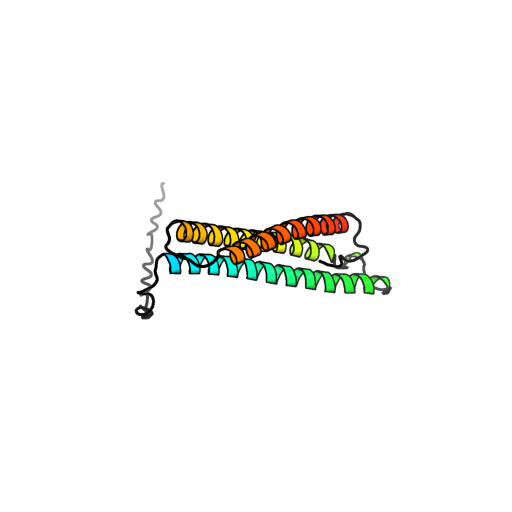A N 1
ATOM 957 C CA . LYS A 1 117 ? -18.064 1.855 22.159 1.00 96.56 117 LYS A CA 1
ATOM 958 C C . LYS A 1 117 ? -19.175 2.869 21.910 1.00 96.56 117 LYS A C 1
ATOM 960 O O . LYS A 1 117 ? -19.847 3.298 22.842 1.00 96.56 117 LYS A O 1
ATOM 965 N N . TYR A 1 118 ? -19.384 3.232 20.648 1.00 97.12 118 TYR A N 1
ATOM 966 C CA . TYR A 1 118 ? -20.443 4.150 20.247 1.00 97.12 118 TYR A CA 1
ATOM 967 C C . TYR A 1 118 ? -21.827 3.560 20.538 1.00 97.12 118 TYR A C 1
ATOM 969 O O . TYR A 1 118 ? -22.667 4.232 21.128 1.00 97.12 118 TYR A O 1
ATOM 977 N N . THR A 1 119 ? -22.056 2.283 20.207 1.00 97.06 119 THR A N 1
ATOM 978 C CA . THR A 1 119 ? -23.333 1.606 20.494 1.00 97.06 119 THR A CA 1
ATOM 979 C C . THR A 1 119 ? -23.591 1.412 21.987 1.00 97.06 119 THR A C 1
ATOM 981 O O . THR A 1 119 ? -24.746 1.393 22.400 1.00 97.06 119 THR A O 1
ATOM 984 N N . ASN A 1 120 ? -22.534 1.315 22.798 1.00 97.12 120 ASN A N 1
ATOM 985 C CA . ASN A 1 120 ? -22.625 1.234 24.257 1.00 97.12 120 ASN A CA 1
ATOM 986 C C . ASN A 1 120 ? -22.790 2.607 24.938 1.00 97.12 120 ASN A C 1
ATOM 988 O O . ASN A 1 120 ? -22.951 2.666 26.154 1.00 97.12 120 ASN A O 1
ATOM 992 N N . GLY A 1 121 ? -22.723 3.713 24.188 1.00 96.06 121 GLY A N 1
ATOM 993 C CA . GLY A 1 121 ? -22.782 5.070 24.739 1.00 96.06 121 GLY A CA 1
ATOM 994 C C . GLY A 1 121 ? -21.499 5.537 25.440 1.00 96.06 121 GLY A C 1
ATOM 995 O O . GLY A 1 121 ? -21.506 6.586 26.077 1.00 96.06 121 GLY A O 1
ATOM 996 N N . GLU A 1 122 ? -20.392 4.798 25.312 1.00 96.81 122 GLU A N 1
ATOM 997 C CA . GLU A 1 122 ? -19.085 5.156 25.892 1.00 96.81 122 GLU A CA 1
ATOM 998 C C . GLU A 1 122 ? -18.433 6.340 25.160 1.00 96.81 122 GLU A C 1
ATOM 1000 O O . GLU A 1 122 ? -17.617 7.066 25.725 1.00 96.81 122 GLU A O 1
ATOM 1005 N N . ILE A 1 123 ? -18.786 6.537 23.887 1.00 96.44 123 ILE A N 1
ATOM 1006 C CA . ILE A 1 123 ? -18.343 7.664 23.064 1.00 96.44 123 ILE A CA 1
ATOM 1007 C C . ILE A 1 123 ? -19.524 8.260 22.300 1.00 96.44 123 ILE A C 1
ATOM 1009 O O . ILE A 1 123 ? -20.458 7.557 21.925 1.00 96.44 123 ILE A O 1
ATOM 1013 N N . THR A 1 124 ? -19.452 9.559 22.015 1.00 95.69 124 THR A N 1
ATOM 1014 C CA . THR A 1 124 ? -20.523 10.304 21.328 1.00 95.69 124 THR A CA 1
ATOM 1015 C C . THR A 1 124 ? -20.073 10.951 20.020 1.00 95.69 124 THR A C 1
ATOM 1017 O O . THR A 1 124 ? -20.899 11.463 19.265 1.00 95.69 124 THR A O 1
ATOM 1020 N N . TYR A 1 125 ? -18.771 10.929 19.723 1.00 95.44 125 TYR A N 1
ATOM 1021 C CA . TYR A 1 125 ? -18.238 11.524 18.504 1.00 95.44 125 TYR A CA 1
ATOM 1022 C C . TYR A 1 125 ? -18.561 10.687 17.259 1.00 95.44 125 TYR A C 1
ATOM 1024 O O . TYR A 1 125 ? -18.783 9.478 17.317 1.00 95.44 125 TYR A O 1
ATOM 1032 N N . SER A 1 126 ? -18.563 11.354 16.104 1.00 95.62 126 SER A N 1
ATOM 1033 C CA . SER A 1 126 ? -18.895 10.734 14.821 1.00 95.62 126 SER A CA 1
ATOM 1034 C C . SER A 1 126 ? -17.864 9.691 14.390 1.00 95.62 126 SER A C 1
ATOM 1036 O O . SER A 1 126 ? -16.659 9.945 14.388 1.00 95.62 126 SER A O 1
ATOM 1038 N N . LEU A 1 127 ? -18.350 8.539 13.921 1.00 97.25 127 LEU A N 1
ATOM 1039 C CA . LEU A 1 127 ? -17.520 7.489 13.322 1.00 97.25 127 LEU A CA 1
ATOM 1040 C C . LEU A 1 127 ? -17.279 7.681 11.819 1.00 97.25 127 LEU A C 1
ATOM 1042 O O . LEU A 1 127 ? -16.501 6.927 11.233 1.00 97.25 127 LEU A O 1
ATOM 1046 N N . LYS A 1 128 ? -17.897 8.692 11.194 1.00 97.75 128 LYS A N 1
ATOM 1047 C CA . LYS A 1 128 ? -17.780 8.972 9.754 1.00 97.75 128 LYS A CA 1
ATOM 1048 C C . LYS A 1 128 ? -16.324 9.084 9.260 1.00 97.75 128 LYS A C 1
ATOM 1050 O O . LYS A 1 128 ? -16.031 8.449 8.250 1.00 97.75 128 LYS A O 1
ATOM 1055 N N . PRO A 1 129 ? -15.385 9.737 9.978 1.00 98.00 129 PRO A N 1
ATOM 1056 C CA . PRO A 1 129 ? -13.984 9.773 9.551 1.00 98.00 129 PRO A CA 1
ATOM 1057 C C . PRO A 1 129 ? -13.346 8.383 9.410 1.00 98.00 129 PRO A C 1
ATOM 1059 O O . PRO A 1 129 ? -12.597 8.132 8.473 1.00 98.00 129 PRO A O 1
ATOM 1062 N N . ASN A 1 130 ? -13.679 7.445 10.302 1.00 98.06 130 ASN A N 1
ATOM 1063 C CA . ASN A 1 130 ? -13.158 6.076 10.245 1.00 98.06 130 ASN A CA 1
ATOM 1064 C C . ASN A 1 130 ? -13.763 5.288 9.072 1.00 98.06 130 ASN A C 1
ATOM 1066 O O . ASN A 1 130 ? -13.079 4.476 8.455 1.00 98.06 130 ASN A O 1
ATOM 1070 N N . VAL A 1 131 ? -15.032 5.553 8.739 1.00 98.12 131 VAL A N 1
ATOM 1071 C CA . VAL A 1 131 ? -15.669 5.003 7.532 1.00 98.12 131 VAL A CA 1
ATOM 1072 C C . VAL A 1 131 ? -14.952 5.505 6.281 1.00 98.12 131 VAL A C 1
ATOM 1074 O O . VAL A 1 131 ? -14.622 4.702 5.414 1.00 98.12 131 VAL A O 1
ATOM 1077 N N . ASP A 1 132 ? -14.662 6.805 6.201 1.00 98.56 132 ASP A N 1
ATOM 1078 C CA . ASP A 1 132 ? -13.983 7.398 5.044 1.00 98.56 132 ASP A CA 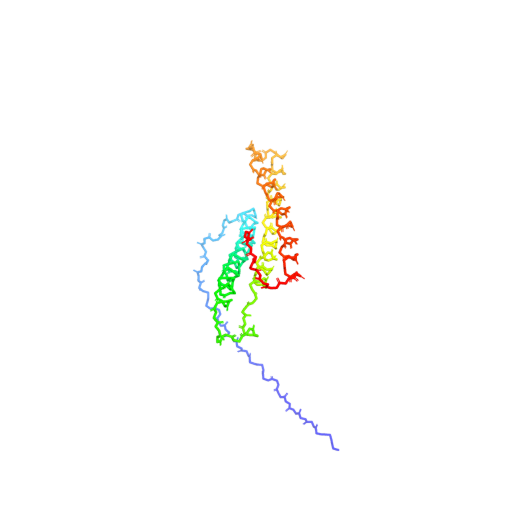1
ATOM 1079 C C . ASP A 1 132 ? -12.552 6.863 4.881 1.00 98.56 132 ASP A C 1
ATOM 1081 O O . ASP A 1 132 ? -12.148 6.525 3.767 1.00 98.56 132 ASP A O 1
ATOM 1085 N N . ILE A 1 133 ? -11.819 6.679 5.986 1.00 98.19 133 ILE A N 1
ATOM 1086 C CA . ILE A 1 133 ? -10.511 6.001 5.987 1.00 98.19 133 ILE A 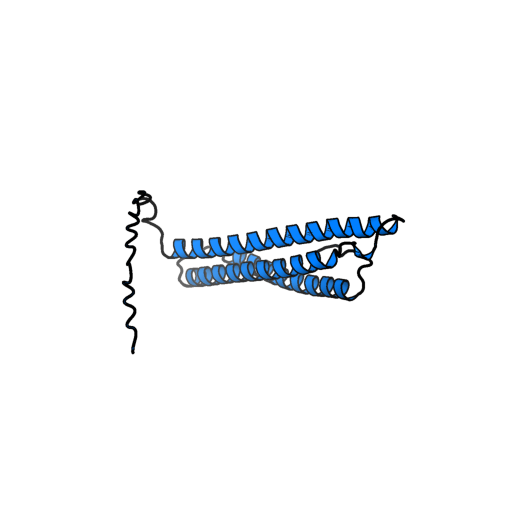CA 1
ATOM 1087 C C . ILE A 1 133 ? -10.632 4.582 5.417 1.00 98.19 133 ILE A C 1
ATOM 1089 O O . ILE A 1 133 ? -9.859 4.204 4.537 1.00 98.19 133 ILE A O 1
ATOM 1093 N N . ASN A 1 134 ? -11.616 3.797 5.866 1.00 98.25 134 ASN A N 1
ATOM 1094 C CA . ASN A 1 134 ? -11.792 2.423 5.391 1.00 98.25 134 ASN A CA 1
ATOM 1095 C C . ASN A 1 134 ? -12.228 2.352 3.921 1.00 98.25 134 ASN A C 1
ATOM 1097 O O . ASN A 1 134 ? -11.754 1.481 3.193 1.00 98.25 134 ASN A O 1
ATOM 1101 N N . ILE A 1 135 ? -13.052 3.293 3.449 1.00 98.38 135 ILE A N 1
ATOM 1102 C CA . ILE A 1 135 ? -13.356 3.437 2.017 1.00 98.38 135 ILE A CA 1
ATOM 1103 C C . ILE A 1 135 ? -12.065 3.710 1.234 1.00 98.38 135 ILE A C 1
ATOM 1105 O O . ILE A 1 135 ? -11.793 3.029 0.245 1.00 98.38 135 ILE A O 1
ATOM 1109 N N . GLY A 1 136 ? -11.239 4.653 1.696 1.00 98.25 136 GLY A N 1
ATOM 1110 C CA . GLY A 1 136 ? -9.943 4.953 1.084 1.00 98.25 136 GLY A CA 1
ATOM 1111 C C . GLY A 1 136 ? -9.012 3.737 1.033 1.00 98.25 136 GLY A C 1
ATOM 1112 O O . GLY A 1 136 ? -8.383 3.480 0.006 1.00 98.25 136 GLY A O 1
ATOM 1113 N N . ASN A 1 137 ? -8.974 2.939 2.101 1.00 97.50 137 ASN A N 1
ATOM 1114 C CA . ASN A 1 137 ? -8.198 1.700 2.164 1.00 97.5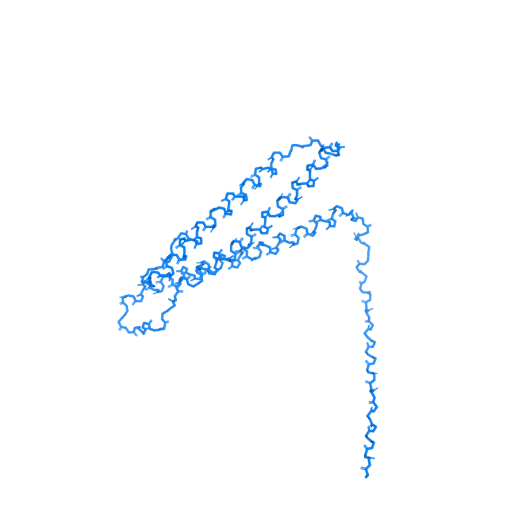0 137 ASN A CA 1
ATOM 1115 C C . ASN A 1 137 ? -8.664 0.663 1.128 1.00 97.50 137 ASN A C 1
ATOM 1117 O O . ASN A 1 137 ? -7.838 0.118 0.392 1.00 97.50 137 ASN A O 1
ATOM 1121 N N . VAL A 1 138 ? -9.978 0.442 1.006 1.00 97.31 138 VAL A N 1
ATOM 1122 C CA . VAL A 1 138 ? -10.558 -0.483 0.015 1.00 97.31 138 VAL A CA 1
ATOM 1123 C C . VAL A 1 138 ? -10.260 -0.025 -1.413 1.00 97.31 138 VAL A C 1
ATOM 1125 O O . VAL A 1 138 ? -9.812 -0.826 -2.234 1.00 97.31 138 VAL A O 1
ATOM 1128 N N . LEU A 1 139 ? -10.448 1.264 -1.713 1.00 98.12 139 LEU A N 1
ATOM 1129 C CA . LEU A 1 139 ? -10.098 1.830 -3.020 1.00 98.12 139 LEU A CA 1
ATOM 1130 C C . LEU A 1 139 ? -8.601 1.669 -3.319 1.00 98.12 139 LEU A C 1
ATOM 1132 O O . LEU A 1 139 ? -8.227 1.330 -4.442 1.00 98.12 139 LEU A O 1
ATOM 1136 N N . GLY A 1 140 ? -7.751 1.844 -2.304 1.00 95.75 140 GLY A N 1
ATOM 1137 C CA . GLY A 1 140 ? -6.316 1.594 -2.391 1.00 95.75 140 GLY A CA 1
ATOM 1138 C C . GLY A 1 140 ? -5.990 0.151 -2.778 1.00 95.75 140 GLY A C 1
ATOM 1139 O O . GLY A 1 140 ? -5.215 -0.057 -3.705 1.00 95.75 140 GLY A O 1
ATOM 1140 N N . LEU A 1 141 ? -6.614 -0.842 -2.136 1.00 95.81 141 LEU A N 1
ATOM 1141 C CA . LEU A 1 141 ? -6.419 -2.259 -2.476 1.00 95.81 141 LEU A CA 1
ATOM 1142 C C . LEU A 1 141 ? -6.871 -2.593 -3.899 1.00 95.81 141 LEU A C 1
ATOM 1144 O O . LEU A 1 141 ? -6.163 -3.301 -4.618 1.00 95.81 141 LEU A O 1
ATOM 1148 N N . ILE A 1 142 ? -8.025 -2.065 -4.321 1.00 96.44 142 ILE A N 1
ATOM 1149 C CA . ILE A 1 142 ? -8.521 -2.237 -5.692 1.00 96.44 142 ILE A CA 1
ATOM 1150 C C . ILE A 1 142 ? -7.503 -1.665 -6.682 1.00 96.44 142 ILE A C 1
ATOM 1152 O O . ILE A 1 142 ? -7.131 -2.345 -7.638 1.00 96.44 142 ILE A O 1
ATOM 1156 N N . SER A 1 143 ? -7.011 -0.450 -6.429 1.00 95.81 143 SER A N 1
ATOM 1157 C CA . SER A 1 143 ? -5.977 0.186 -7.248 1.00 95.81 143 SER A CA 1
ATOM 1158 C C . SER A 1 143 ? -4.717 -0.683 -7.338 1.00 95.81 143 SER A C 1
ATOM 1160 O O . SER A 1 143 ? -4.297 -1.045 -8.437 1.00 95.81 143 SER A O 1
ATOM 1162 N N . SER A 1 144 ? -4.181 -1.138 -6.199 1.00 94.12 144 SER A N 1
ATOM 1163 C CA . SER A 1 144 ? -2.982 -1.983 -6.162 1.00 94.12 144 SER A CA 1
ATOM 1164 C C . SER A 1 144 ? -3.148 -3.301 -6.930 1.00 94.12 144 SER A C 1
ATOM 1166 O O . SER A 1 144 ? -2.203 -3.760 -7.573 1.00 94.12 144 SER A O 1
ATOM 1168 N N . TYR A 1 145 ? -4.343 -3.900 -6.928 1.00 95.00 145 TYR A N 1
ATOM 1169 C CA . TYR A 1 145 ? -4.627 -5.092 -7.731 1.00 95.00 145 TYR A CA 1
ATOM 1170 C C . TYR A 1 145 ? -4.513 -4.821 -9.240 1.00 95.00 145 TYR A C 1
ATOM 1172 O O . TYR A 1 145 ? -3.911 -5.616 -9.970 1.00 95.00 145 TYR A O 1
ATOM 1180 N N . TYR A 1 146 ? -5.052 -3.697 -9.722 1.00 96.25 146 TYR A N 1
ATOM 1181 C CA . TYR A 1 146 ? -4.908 -3.309 -11.127 1.00 96.25 146 TYR A CA 1
ATOM 1182 C C . TYR A 1 146 ? -3.456 -2.974 -11.484 1.00 96.25 146 TYR A C 1
ATOM 1184 O O . TYR A 1 146 ? -2.989 -3.420 -12.535 1.00 96.25 146 TYR A O 1
ATOM 1192 N N . THR A 1 147 ? -2.714 -2.306 -10.596 1.00 95.31 147 THR A N 1
ATOM 1193 C CA . THR A 1 147 ? -1.271 -2.072 -10.768 1.00 95.31 147 THR A CA 1
ATOM 1194 C C . THR A 1 147 ? -0.511 -3.391 -10.911 1.00 95.31 147 THR A C 1
ATOM 1196 O O . THR A 1 147 ? 0.251 -3.563 -11.860 1.00 95.31 147 THR A O 1
ATOM 1199 N N . LEU A 1 148 ? -0.782 -4.385 -10.055 1.00 95.44 148 LEU A N 1
ATOM 1200 C CA . LEU A 1 148 ? -0.159 -5.711 -10.152 1.00 95.44 148 LEU A CA 1
ATOM 1201 C C . LEU A 1 148 ? -0.452 -6.395 -11.485 1.00 95.44 148 LEU A C 1
ATOM 1203 O O . LEU A 1 148 ? 0.439 -7.012 -12.070 1.00 95.44 148 LEU A O 1
ATOM 1207 N N . ARG A 1 149 ? -1.693 -6.303 -11.977 1.00 94.75 149 ARG A N 1
ATOM 1208 C CA . ARG A 1 149 ? -2.052 -6.839 -13.295 1.00 94.75 149 ARG A CA 1
ATOM 1209 C C . ARG A 1 149 ? -1.262 -6.156 -14.411 1.00 94.75 149 ARG A C 1
ATOM 1211 O O . ARG A 1 149 ? -0.763 -6.860 -15.286 1.00 94.75 149 ARG A O 1
ATOM 1218 N N . GLY A 1 150 ? -1.134 -4.830 -14.361 1.00 93.12 150 GLY A N 1
ATOM 1219 C CA . GLY A 1 150 ? -0.361 -4.044 -15.324 1.00 93.12 150 GLY A CA 1
ATOM 1220 C C . GLY A 1 150 ? 1.113 -4.445 -15.345 1.00 93.12 150 GLY A C 1
ATOM 1221 O O . GLY A 1 150 ? 1.618 -4.863 -16.386 1.00 93.12 150 GLY A O 1
ATOM 1222 N N . VAL A 1 151 ? 1.773 -4.427 -14.184 1.00 93.44 151 VAL A N 1
ATOM 1223 C CA . VAL A 1 151 ? 3.202 -4.768 -14.060 1.00 93.44 151 VAL A CA 1
ATOM 1224 C C . VAL A 1 151 ? 3.480 -6.216 -14.450 1.00 93.44 151 VAL A C 1
ATOM 1226 O O . VAL A 1 151 ? 4.411 -6.475 -15.206 1.00 93.44 151 VAL A O 1
ATOM 1229 N N . LYS A 1 152 ? 2.633 -7.172 -14.040 1.00 92.62 152 LYS A N 1
ATOM 1230 C CA . LYS A 1 152 ? 2.745 -8.569 -14.501 1.00 92.62 152 LYS A CA 1
ATOM 1231 C C . LYS A 1 152 ? 2.596 -8.704 -16.013 1.00 92.62 152 LYS A C 1
ATOM 1233 O O . LYS A 1 152 ? 3.217 -9.585 -16.599 1.00 92.62 152 LYS A O 1
ATOM 1238 N N . GLY A 1 153 ? 1.732 -7.898 -16.627 1.00 91.06 153 GLY A N 1
ATOM 1239 C CA . GLY A 1 153 ? 1.555 -7.870 -18.076 1.00 91.06 153 GLY A CA 1
ATOM 1240 C C . GLY A 1 153 ? 2.810 -7.378 -18.794 1.00 91.06 153 GLY A C 1
ATOM 1241 O O . GLY A 1 153 ? 3.228 -8.005 -19.764 1.00 91.06 153 GLY A O 1
ATOM 1242 N N . ILE A 1 154 ? 3.433 -6.310 -18.283 1.00 90.00 154 ILE A N 1
ATOM 1243 C CA . ILE A 1 154 ? 4.680 -5.751 -18.827 1.00 90.00 154 ILE A CA 1
ATOM 1244 C C . ILE A 1 154 ? 5.826 -6.756 -18.678 1.00 90.00 154 ILE A C 1
ATOM 1246 O O . ILE A 1 154 ? 6.397 -7.154 -19.691 1.00 90.00 154 ILE A O 1
ATOM 1250 N N . TYR A 1 155 ? 6.037 -7.281 -17.465 1.00 88.62 155 TYR A N 1
ATOM 1251 C CA . TYR A 1 155 ? 7.072 -8.277 -17.157 1.00 88.62 155 TYR A CA 1
ATOM 1252 C C . TYR A 1 155 ? 7.025 -9.513 -18.075 1.00 88.62 155 TYR A C 1
ATOM 1254 O O . TYR A 1 155 ? 8.049 -10.113 -18.387 1.00 88.62 155 TYR A O 1
ATOM 1262 N N . LYS A 1 156 ? 5.827 -9.917 -18.524 1.00 87.38 156 LYS A N 1
ATOM 1263 C CA . LYS A 1 156 ? 5.629 -11.075 -19.414 1.00 87.38 156 LYS A CA 1
ATOM 1264 C C . LYS A 1 156 ? 5.796 -10.771 -20.907 1.00 87.38 156 LYS A C 1
ATOM 1266 O O . LYS A 1 156 ? 5.836 -11.721 -21.683 1.00 87.38 156 LYS A O 1
ATOM 1271 N N . ARG A 1 157 ? 5.802 -9.500 -21.330 1.00 79.44 157 ARG A N 1
ATOM 1272 C CA . ARG A 1 157 ? 5.803 -9.124 -22.754 1.00 79.44 157 ARG A CA 1
ATOM 1273 C C . ARG A 1 157 ? 7.203 -9.221 -23.357 1.00 79.44 157 ARG A C 1
ATOM 1275 O O . ARG A 1 157 ? 7.436 -10.099 -24.178 1.00 79.44 157 ARG A O 1
ATOM 1282 N N . ASN A 1 158 ? 8.079 -8.276 -23.010 1.00 70.00 158 ASN A N 1
ATOM 1283 C CA . ASN A 1 158 ? 9.495 -8.234 -23.387 1.00 70.00 158 ASN A CA 1
ATOM 1284 C C . ASN A 1 158 ? 10.193 -7.078 -22.647 1.00 70.00 158 ASN A C 1
ATOM 1286 O O . ASN A 1 158 ? 9.575 -6.027 -22.479 1.00 70.00 158 ASN A O 1
ATOM 1290 N N . ILE A 1 159 ? 11.479 -7.224 -22.310 1.00 70.00 159 ILE A N 1
ATOM 1291 C CA . ILE A 1 159 ? 12.257 -6.288 -21.456 1.00 70.00 159 ILE A CA 1
ATOM 1292 C C . ILE A 1 159 ? 12.693 -5.013 -22.221 1.00 70.00 159 ILE A C 1
ATOM 1294 O O . ILE A 1 159 ? 13.537 -4.240 -21.789 1.00 70.00 159 ILE A O 1
ATOM 1298 N N . ASP A 1 160 ? 12.128 -4.737 -23.397 1.00 72.12 160 ASP A N 1
ATOM 1299 C CA . ASP A 1 160 ? 12.595 -3.638 -24.254 1.00 72.12 160 ASP A CA 1
ATOM 1300 C C . ASP A 1 160 ? 12.197 -2.242 -23.750 1.00 72.12 160 ASP A C 1
ATOM 1302 O O . ASP A 1 160 ? 12.655 -1.231 -24.294 1.00 72.12 160 ASP A O 1
ATOM 1306 N N . GLN A 1 161 ? 11.299 -2.146 -22.770 1.00 78.44 161 GLN A N 1
ATOM 1307 C CA . GLN A 1 161 ? 10.776 -0.881 -22.259 1.00 78.44 161 GLN A CA 1
ATOM 1308 C C . GLN A 1 161 ? 10.594 -0.968 -20.743 1.00 78.44 161 GLN A C 1
ATOM 1310 O O . GLN A 1 161 ? 10.055 -1.968 -20.280 1.00 78.44 161 GLN A O 1
ATOM 1315 N N . PRO A 1 162 ? 10.987 0.070 -19.985 1.00 82.75 162 PRO A N 1
ATOM 1316 C CA . PRO A 1 162 ? 10.780 0.075 -18.547 1.00 82.75 162 PRO A CA 1
ATOM 1317 C C . PRO A 1 162 ? 9.301 0.226 -18.184 1.00 82.75 162 PRO A C 1
ATOM 1319 O O . PRO A 1 162 ? 8.522 0.854 -18.910 1.00 82.75 162 PRO A O 1
ATOM 1322 N N . VAL A 1 163 ? 8.935 -0.295 -17.015 1.00 83.38 163 VAL A N 1
ATOM 1323 C CA . VAL A 1 163 ? 7.659 0.002 -16.357 1.00 83.38 163 VAL A CA 1
ATOM 1324 C C . VAL A 1 163 ? 7.615 1.485 -15.967 1.00 83.38 163 VAL A C 1
ATOM 1326 O O . VAL A 1 163 ? 8.554 2.007 -15.373 1.00 83.38 163 VAL A O 1
ATOM 1329 N N . LEU A 1 164 ? 6.510 2.165 -16.285 1.00 84.94 164 LEU A N 1
ATOM 1330 C CA . LEU A 1 164 ? 6.262 3.562 -15.916 1.00 84.94 164 LEU A CA 1
ATOM 1331 C C . LEU A 1 164 ? 4.945 3.682 -15.144 1.00 84.94 164 LEU A C 1
ATOM 1333 O O . LEU A 1 164 ? 3.978 2.989 -15.463 1.00 84.94 164 LEU A O 1
ATOM 1337 N N . GLY A 1 165 ? 4.891 4.617 -14.190 1.00 79.12 165 GLY A N 1
ATOM 1338 C CA . GLY A 1 165 ? 3.667 4.941 -13.445 1.00 79.12 165 GLY A CA 1
ATOM 1339 C C . GLY A 1 165 ? 3.315 3.931 -12.352 1.00 79.12 165 GLY A C 1
ATOM 1340 O O . GLY A 1 165 ? 2.135 3.636 -12.159 1.00 79.12 165 GLY A O 1
ATOM 1341 N N . VAL A 1 166 ? 4.335 3.391 -11.680 1.00 74.38 166 VAL A N 1
ATOM 1342 C CA . VAL A 1 166 ? 4.226 2.396 -10.605 1.00 74.38 166 VAL A CA 1
ATOM 1343 C C . VAL A 1 166 ? 4.947 2.896 -9.372 1.00 74.38 166 VAL A C 1
ATOM 1345 O O . VAL A 1 166 ? 6.036 3.483 -9.552 1.00 74.38 166 VAL A O 1
#

Organism: Clostridium botulinum (NCBI:txid1491)

pLDDT: mean 84.08, std 20.81, range [33.38, 98.69]

Radius of gyration: 26.88 Å; chains: 1; bounding box: 58×68×67 Å

Foldseek 3Di:
DDDDDDDDDDPPPPPPPPPPPPPPDDVPDQDPVNVVVVVLVVLLVVLVVLLVQLVVLLVVLVVLQVQLVVVVVDPPDDPVPRDQSLVSNLVSLVSQLVSLVSVLVSLVVVLVVVVVCVVVVVDDDDSVVSVVVNVVSVVSNVVSVVSNVVSVVVVPPDSNGGDPDD

Secondary structure (DSSP, 8-state):
------------------------SSSTT--HHHHHHHHHHHHHHHHHHHHHHHHHHHHHHHHHHHHHHHHTT-SS--GGG---THHHHHHHHHHHHHHHHHHHHHHHHHHHHHHHHHHTTS--S--HHHHHHHHHHHHHHHHHHHHHHHHHHHHHH-TTS-----

Sequence (166 aa):
MKEKSNYEHNNFNNNKTYNEDTRTNNIENLTEEDIELLRLLDIQKCAQTISIYADILAYISTLEGIELIYSKYRKDLNKDNLPNPDIPALQSVYLGIISRSITTEIGFIKYNKLYKKYTNGEITYSLKPNVDINIGNVLGLISSYYTLRGVKGIYKRNIDQPVLGV